Protein AF-A0A967Q2R5-F1 (afdb_monomer_lite)

Structure (mmCIF, N/CA/C/O backbone):
data_AF-A0A967Q2R5-F1
#
_entry.id   AF-A0A967Q2R5-F1
#
loop_
_atom_site.group_PDB
_atom_site.id
_atom_site.type_symbol
_atom_site.label_atom_id
_atom_site.label_alt_id
_atom_site.label_comp_id
_atom_site.label_asym_id
_atom_site.label_entity_id
_atom_site.label_seq_id
_atom_site.pdbx_PDB_ins_code
_atom_site.Cartn_x
_atom_site.Cartn_y
_atom_site.Cartn_z
_atom_site.occupancy
_atom_site.B_iso_or_equiv
_atom_site.auth_seq_id
_atom_site.auth_comp_id
_atom_site.auth_asym_id
_atom_site.auth_atom_id
_atom_site.pdbx_PDB_model_num
ATOM 1 N N . ILE A 1 1 ? -3.707 7.756 4.191 1.00 70.19 1 ILE A N 1
ATOM 2 C CA . ILE A 1 1 ? -5.194 7.898 4.222 1.00 70.19 1 ILE A CA 1
ATOM 3 C C . ILE A 1 1 ? -5.526 9.242 4.876 1.00 70.19 1 ILE A C 1
ATOM 5 O O . ILE A 1 1 ? -5.097 9.491 5.996 1.00 70.19 1 ILE A O 1
ATOM 9 N N . ARG A 1 2 ? -6.270 10.151 4.223 1.00 74.06 2 ARG A N 1
ATOM 10 C CA . ARG A 1 2 ? -6.529 11.491 4.801 1.00 74.06 2 ARG A CA 1
ATOM 11 C C . ARG A 1 2 ? -7.236 11.374 6.166 1.00 74.06 2 ARG A C 1
ATOM 13 O O . ARG A 1 2 ? -8.287 10.752 6.251 1.00 74.06 2 ARG A O 1
ATOM 20 N N . ARG A 1 3 ? -6.684 12.024 7.204 1.00 75.38 3 ARG A N 1
ATOM 21 C CA . ARG A 1 3 ? -7.178 12.004 8.604 1.00 75.38 3 ARG A CA 1
ATOM 22 C C . ARG A 1 3 ? -7.196 10.614 9.266 1.00 75.38 3 ARG A C 1
ATOM 24 O O . ARG A 1 3 ? -8.016 10.373 10.149 1.00 75.38 3 ARG A O 1
ATOM 31 N N . PHE A 1 4 ? -6.278 9.724 8.885 1.00 75.06 4 PHE A N 1
ATOM 32 C CA . PHE A 1 4 ? -6.160 8.388 9.477 1.00 75.06 4 PHE A CA 1
ATOM 33 C C . PHE A 1 4 ? -6.065 8.403 11.008 1.00 75.06 4 PHE A C 1
ATOM 35 O O . PHE A 1 4 ? -6.788 7.656 11.655 1.00 75.06 4 PHE A O 1
ATOM 42 N N . THR A 1 5 ? -5.255 9.292 11.589 1.00 75.25 5 THR A N 1
ATOM 43 C CA . THR A 1 5 ? -5.068 9.389 13.047 1.00 75.25 5 THR A CA 1
ATOM 44 C C . THR A 1 5 ? -6.395 9.577 13.785 1.00 75.25 5 THR A C 1
ATOM 46 O O . THR A 1 5 ? -6.730 8.795 14.666 1.00 75.25 5 THR A O 1
ATOM 49 N N . SER A 1 6 ? -7.219 10.535 13.350 1.00 77.81 6 SER A N 1
ATOM 50 C CA . SER A 1 6 ? -8.531 10.791 13.960 1.00 77.81 6 SER A CA 1
ATOM 51 C C . SER A 1 6 ? -9.539 9.656 13.746 1.00 77.81 6 SER A C 1
ATOM 53 O O . SER A 1 6 ? -10.489 9.522 14.514 1.00 77.81 6 SER A O 1
ATOM 55 N N . LEU A 1 7 ? -9.378 8.869 12.678 1.00 76.25 7 LEU A N 1
ATOM 56 C CA . LEU A 1 7 ? -10.208 7.696 12.409 1.00 76.25 7 LEU A CA 1
ATOM 57 C C . LEU A 1 7 ? -9.795 6.518 13.307 1.00 76.25 7 LEU A C 1
ATOM 59 O O . LEU A 1 7 ? -10.655 5.847 13.873 1.00 76.25 7 LEU A O 1
ATOM 63 N N . ALA A 1 8 ? -8.488 6.305 13.469 1.00 77.25 8 ALA A N 1
ATOM 64 C CA . ALA A 1 8 ? -7.914 5.248 14.292 1.00 77.25 8 ALA A CA 1
ATOM 65 C C . ALA A 1 8 ? -8.228 5.433 15.784 1.00 77.25 8 ALA A C 1
ATOM 67 O O . ALA A 1 8 ? -8.501 4.457 16.470 1.00 77.25 8 ALA A O 1
ATOM 68 N N . GLU A 1 9 ? -8.281 6.677 16.267 1.00 82.69 9 GLU A N 1
ATOM 69 C CA . GLU A 1 9 ? -8.657 7.006 17.652 1.00 82.69 9 GLU A CA 1
ATOM 70 C C . GLU A 1 9 ? -10.125 6.692 17.989 1.00 82.69 9 GLU A C 1
ATOM 72 O O . GLU A 1 9 ? -10.476 6.538 19.156 1.00 82.69 9 GLU A O 1
ATOM 77 N N . ARG A 1 10 ? -11.002 6.612 16.981 1.00 85.31 10 ARG A N 1
ATOM 78 C CA . ARG A 1 10 ? -12.451 6.408 17.164 1.00 85.31 10 ARG A CA 1
ATOM 79 C C . ARG A 1 10 ? -12.905 4.980 16.888 1.00 85.31 10 ARG A C 1
ATOM 81 O O . ARG A 1 10 ? -14.044 4.638 17.200 1.00 85.31 10 ARG A O 1
ATOM 88 N N . LEU A 1 11 ? -12.056 4.167 16.268 1.00 84.06 11 LEU A N 1
ATOM 89 C CA . LEU A 1 11 ? -12.380 2.804 15.873 1.00 84.06 11 LEU A CA 1
ATOM 90 C C . LEU A 1 11 ? -11.740 1.788 16.825 1.00 84.06 11 LEU A C 1
ATOM 92 O O . LEU A 1 11 ? -10.614 1.984 17.278 1.00 84.06 11 LEU A O 1
ATOM 96 N N . PRO A 1 12 ? -12.404 0.647 17.081 1.00 89.56 12 PRO A N 1
ATOM 97 C CA . PRO A 1 12 ? -11.756 -0.477 17.740 1.00 89.56 12 PRO A CA 1
ATOM 98 C C . PRO A 1 12 ? -10.501 -0.911 16.961 1.00 89.56 12 PRO A C 1
ATOM 100 O O . PRO A 1 12 ? -10.563 -0.973 15.729 1.00 89.56 12 PRO A O 1
ATOM 103 N N . PRO A 1 13 ? -9.401 -1.310 17.629 1.00 85.75 13 PRO A N 1
ATOM 104 C CA . PRO A 1 13 ? -8.142 -1.667 16.964 1.00 85.75 13 PRO A CA 1
ATOM 105 C C . PRO A 1 13 ? -8.305 -2.677 15.821 1.00 85.75 13 PRO A C 1
ATOM 107 O O . PRO A 1 13 ? -7.733 -2.510 14.747 1.00 85.75 13 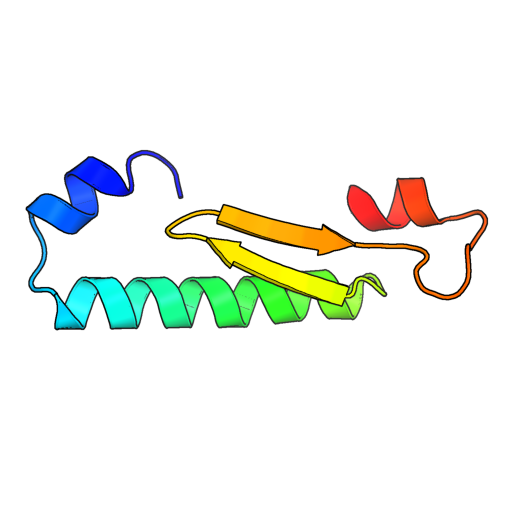PRO A O 1
ATOM 110 N N . LYS A 1 14 ? -9.170 -3.684 16.004 1.00 87.62 14 LYS A N 1
ATOM 111 C CA . LYS A 1 14 ? -9.478 -4.684 14.971 1.00 87.62 14 LYS A CA 1
ATOM 112 C C . LYS A 1 14 ? -10.037 -4.054 13.688 1.00 87.62 14 LYS A C 1
ATOM 114 O O . LYS A 1 14 ? -9.658 -4.455 12.595 1.00 87.62 14 LYS A O 1
ATOM 119 N N . LYS A 1 15 ? -10.906 -3.047 13.817 1.00 86.00 15 LYS A N 1
ATOM 120 C CA . LYS A 1 15 ? -11.509 -2.345 12.676 1.00 86.00 15 LYS A CA 1
ATOM 121 C C . LYS A 1 15 ? -10.504 -1.460 11.945 1.00 86.00 15 LYS A C 1
ATOM 123 O O . LYS A 1 15 ? -10.594 -1.332 10.730 1.00 86.00 15 LYS A O 1
ATOM 128 N N . VAL A 1 16 ? -9.534 -0.894 12.663 1.00 86.12 16 VAL A N 1
ATOM 129 C CA . VAL A 1 16 ? -8.425 -0.142 12.055 1.00 86.12 16 VAL A CA 1
ATOM 130 C C . VAL A 1 16 ? -7.541 -1.068 11.221 1.00 86.12 16 VAL A C 1
ATOM 132 O O . VAL A 1 16 ? -7.199 -0.726 10.094 1.00 86.12 16 VAL A O 1
ATOM 135 N N . VAL A 1 17 ? -7.221 -2.259 11.737 1.00 86.69 17 VAL A N 1
ATOM 136 C CA . VAL A 1 17 ? -6.422 -3.261 11.012 1.00 86.69 17 VAL A CA 1
ATOM 137 C C . VAL A 1 17 ? -7.156 -3.782 9.774 1.00 86.69 17 VAL A C 1
ATOM 139 O O . VAL A 1 17 ? -6.553 -3.855 8.710 1.00 86.69 17 VAL A O 1
ATOM 14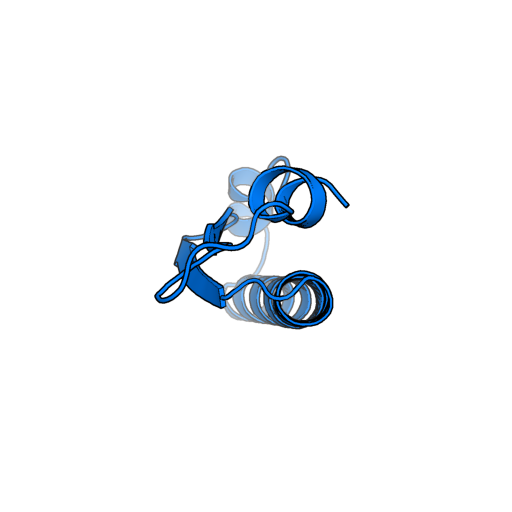2 N N . GLU A 1 18 ? -8.451 -4.095 9.882 1.00 88.94 18 GLU A N 1
ATOM 143 C CA . GLU A 1 18 ? -9.276 -4.501 8.730 1.00 88.94 18 GLU A CA 1
ATOM 144 C C . GLU A 1 18 ? -9.268 -3.425 7.631 1.00 88.94 18 GLU A C 1
ATOM 146 O O . GLU A 1 18 ? -8.991 -3.728 6.474 1.00 88.94 18 GLU A O 1
ATOM 151 N N . LEU A 1 19 ? -9.475 -2.156 8.001 1.00 86.44 19 LEU A N 1
ATOM 152 C CA . LEU A 1 19 ? -9.440 -1.037 7.058 1.00 86.44 19 LEU A CA 1
ATOM 153 C C . LEU A 1 19 ? -8.072 -0.877 6.380 1.00 86.44 19 LEU A C 1
ATOM 155 O O . LEU A 1 19 ? -8.005 -0.618 5.178 1.00 86.44 19 LEU A O 1
ATOM 159 N N . LEU A 1 20 ? -6.987 -0.989 7.151 1.00 85.19 20 LEU A N 1
ATOM 160 C CA . LEU A 1 20 ? -5.631 -0.891 6.619 1.00 85.19 20 LEU A CA 1
ATOM 161 C C 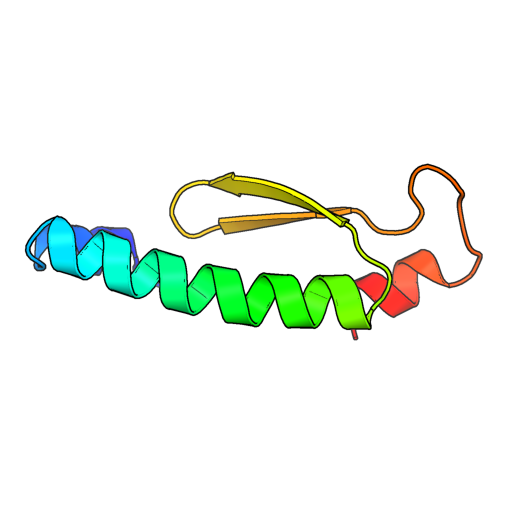. LEU A 1 20 ? -5.330 -2.027 5.647 1.00 85.19 20 LEU A C 1
ATOM 163 O O . LEU A 1 20 ? -4.804 -1.764 4.571 1.00 85.19 20 LEU A O 1
ATOM 167 N N . ASN A 1 21 ? -5.701 -3.260 5.989 1.00 88.12 21 ASN A N 1
ATOM 168 C CA . ASN A 1 21 ? -5.494 -4.411 5.117 1.00 88.12 21 ASN A CA 1
ATOM 169 C C . ASN A 1 21 ? -6.255 -4.257 3.797 1.00 88.12 21 ASN A C 1
ATOM 171 O O . ASN A 1 21 ? -5.650 -4.406 2.739 1.00 88.12 21 ASN A O 1
ATOM 175 N N . ASP A 1 22 ? -7.530 -3.859 3.842 1.00 89.06 22 ASP A N 1
ATOM 176 C CA . ASP A 1 22 ? -8.326 -3.611 2.633 1.00 89.06 22 ASP A CA 1
ATOM 177 C C . ASP A 1 22 ? -7.709 -2.516 1.749 1.00 89.06 22 ASP A C 1
ATOM 179 O O . ASP A 1 22 ? -7.684 -2.627 0.520 1.00 89.06 22 ASP A O 1
ATOM 183 N N . TYR A 1 23 ? -7.198 -1.446 2.367 1.00 86.81 23 TYR A N 1
ATOM 184 C CA . TYR A 1 23 ? -6.493 -0.381 1.658 1.00 86.81 23 TYR A CA 1
ATOM 185 C C . TYR A 1 23 ? -5.193 -0.890 1.025 1.00 86.81 23 TYR A C 1
ATOM 187 O O . TYR A 1 23 ? -4.958 -0.657 -0.162 1.00 86.81 23 TYR A O 1
ATOM 195 N N . PHE A 1 24 ? -4.366 -1.606 1.789 1.00 87.69 24 PHE A N 1
ATOM 196 C CA . PHE A 1 24 ? -3.090 -2.127 1.316 1.00 87.69 24 PHE A CA 1
ATOM 197 C C . PHE A 1 24 ? -3.266 -3.115 0.171 1.00 87.69 24 PHE A C 1
ATOM 199 O O . PHE A 1 24 ? -2.562 -2.980 -0.823 1.00 87.69 24 PHE A O 1
ATOM 206 N N . THR A 1 25 ? -4.234 -4.032 0.240 1.00 89.50 25 THR A N 1
ATOM 207 C CA . THR A 1 25 ? -4.520 -4.973 -0.852 1.00 89.50 25 THR A CA 1
ATOM 208 C C . THR A 1 25 ? -4.786 -4.239 -2.164 1.00 89.50 25 THR A C 1
ATOM 210 O O . THR A 1 25 ? -4.128 -4.512 -3.165 1.00 89.50 25 THR A O 1
ATOM 213 N N . ARG A 1 26 ? -5.675 -3.238 -2.153 1.00 90.12 26 ARG A N 1
ATOM 214 C CA . ARG A 1 26 ? -6.013 -2.471 -3.366 1.00 90.12 26 ARG A CA 1
ATOM 215 C C . ARG A 1 26 ? -4.830 -1.677 -3.904 1.00 90.12 26 ARG A C 1
ATOM 217 O O . ARG A 1 26 ? -4.649 -1.575 -5.111 1.00 90.12 26 ARG A O 1
ATOM 224 N N . MET A 1 27 ? -4.031 -1.091 -3.020 1.00 87.00 27 MET A N 1
ATOM 225 C CA . MET A 1 27 ? -2.881 -0.291 -3.433 1.00 87.00 27 MET A CA 1
ATOM 226 C C . MET A 1 27 ? -1.730 -1.153 -3.952 1.00 87.00 27 MET A C 1
ATOM 228 O O . MET A 1 27 ? -1.092 -0.767 -4.925 1.00 87.00 27 MET A O 1
ATOM 232 N N . ILE A 1 28 ? -1.484 -2.320 -3.348 1.00 88.81 28 ILE A N 1
ATOM 233 C CA . ILE A 1 28 ? -0.490 -3.287 -3.830 1.00 88.81 28 ILE A CA 1
ATOM 234 C C . ILE A 1 28 ? -0.849 -3.730 -5.249 1.00 88.81 28 ILE A C 1
ATOM 236 O O . ILE A 1 28 ? 0.031 -3.746 -6.104 1.00 88.81 28 ILE A O 1
ATOM 240 N N . GLU A 1 29 ? -2.125 -4.020 -5.522 1.00 90.50 29 GLU A N 1
ATOM 241 C CA . GLU A 1 29 ? -2.601 -4.371 -6.869 1.00 90.50 29 GLU A CA 1
ATOM 242 C C . GLU A 1 29 ? -2.354 -3.259 -7.897 1.00 90.50 29 GLU A C 1
ATOM 244 O O . GLU A 1 29 ? -1.987 -3.543 -9.035 1.00 90.50 29 GLU A O 1
ATOM 249 N N . VAL A 1 30 ? -2.541 -1.991 -7.516 1.00 88.88 30 VAL A N 1
ATOM 250 C CA . VAL A 1 30 ? -2.243 -0.851 -8.398 1.00 88.88 30 VAL A CA 1
ATOM 251 C C . VAL A 1 30 ? -0.743 -0.759 -8.655 1.00 88.88 30 VAL A C 1
ATOM 253 O O . VAL A 1 30 ? -0.328 -0.734 -9.807 1.00 88.88 30 VAL A O 1
ATOM 256 N N . VAL A 1 31 ? 0.075 -0.772 -7.600 1.00 87.69 31 VAL A N 1
ATOM 257 C CA . VAL A 1 31 ? 1.538 -0.668 -7.714 1.00 87.69 31 VAL A CA 1
ATOM 258 C C . VAL A 1 31 ? 2.097 -1.783 -8.600 1.00 87.69 31 VAL A C 1
ATOM 260 O O . VAL A 1 31 ? 2.844 -1.500 -9.530 1.00 87.69 31 VAL A O 1
ATOM 263 N N . THR A 1 32 ? 1.668 -3.030 -8.383 1.00 86.12 32 THR A N 1
ATOM 264 C CA . THR A 1 32 ? 2.110 -4.173 -9.203 1.00 86.12 32 THR A CA 1
ATOM 265 C C . THR A 1 32 ? 1.607 -4.122 -10.642 1.00 86.12 32 THR A C 1
ATOM 267 O O . THR A 1 32 ? 2.320 -4.564 -11.537 1.00 86.12 32 THR A O 1
ATOM 270 N N . ARG A 1 33 ? 0.420 -3.561 -10.912 1.00 88.44 33 ARG A N 1
ATOM 271 C CA . ARG A 1 33 ? -0.069 -3.359 -12.290 1.00 88.44 33 ARG A CA 1
ATOM 272 C C . ARG A 1 33 ? 0.788 -2.371 -13.084 1.00 88.44 33 ARG A C 1
ATOM 274 O O . ARG A 1 33 ? 0.791 -2.433 -14.310 1.00 88.44 33 ARG A O 1
ATOM 281 N N . HIS A 1 34 ? 1.475 -1.466 -12.396 1.00 85.38 34 HIS A N 1
ATOM 282 C CA . HIS A 1 34 ? 2.342 -0.458 -12.997 1.00 85.38 34 HIS A CA 1
ATOM 283 C C . HIS A 1 34 ? 3.831 -0.813 -12.865 1.00 85.38 34 HIS A C 1
ATOM 285 O O . HIS A 1 34 ? 4.659 0.085 -12.892 1.00 85.38 34 HIS A O 1
ATOM 291 N N . ASP A 1 35 ? 4.167 -2.100 -12.714 1.00 84.50 35 ASP A N 1
ATOM 292 C CA . ASP A 1 35 ? 5.545 -2.612 -12.585 1.00 84.50 35 ASP A CA 1
ATOM 293 C C . ASP A 1 35 ? 6.331 -2.035 -11.391 1.00 84.50 35 ASP A C 1
ATOM 295 O O . ASP A 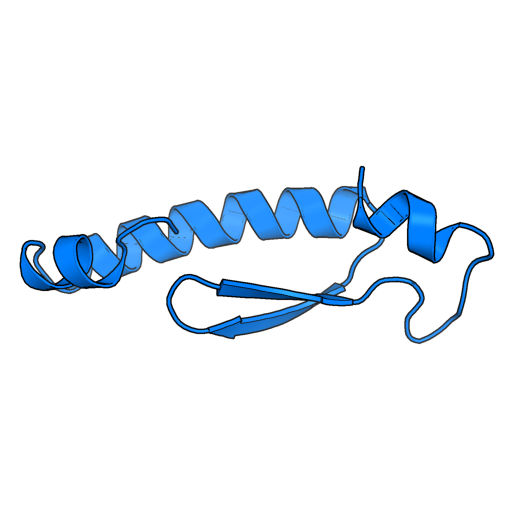1 35 ? 7.561 -2.079 -11.331 1.00 84.50 35 ASP A O 1
ATOM 299 N N . GLY A 1 36 ? 5.613 -1.523 -10.392 1.00 84.19 36 GLY A N 1
ATOM 300 C CA . GLY A 1 36 ? 6.185 -1.097 -9.128 1.00 84.19 36 GLY A CA 1
ATOM 301 C C . GLY A 1 36 ? 6.282 -2.237 -8.120 1.00 84.19 36 GLY A C 1
ATOM 302 O O . GLY A 1 36 ? 5.534 -3.217 -8.144 1.00 84.19 36 GLY A O 1
ATOM 303 N N . VAL A 1 37 ? 7.172 -2.058 -7.152 1.00 85.56 37 VAL A N 1
ATOM 304 C CA . VAL A 1 37 ? 7.367 -2.941 -6.003 1.00 85.56 37 VAL A CA 1
ATOM 305 C C . VAL A 1 37 ? 7.029 -2.172 -4.734 1.00 85.56 37 VAL A C 1
ATOM 307 O O . VAL A 1 37 ? 7.530 -1.072 -4.505 1.00 85.56 37 VAL A O 1
ATOM 310 N N . VAL A 1 38 ? 6.186 -2.748 -3.878 1.00 86.12 38 VAL A N 1
ATOM 311 C CA . VAL A 1 38 ? 5.936 -2.185 -2.546 1.00 86.12 38 VAL A CA 1
ATOM 312 C C . VAL A 1 38 ? 7.101 -2.543 -1.628 1.00 86.12 38 VAL A C 1
ATOM 314 O O . VAL A 1 38 ? 7.320 -3.716 -1.341 1.00 86.12 38 VAL A O 1
ATOM 317 N N . ASP A 1 39 ? 7.827 -1.531 -1.154 1.00 84.31 39 ASP A N 1
ATOM 318 C CA . ASP A 1 39 ? 8.940 -1.708 -0.212 1.00 84.31 39 ASP A CA 1
ATOM 319 C C . ASP A 1 39 ? 8.437 -1.715 1.237 1.00 84.31 39 ASP A C 1
ATOM 321 O O . ASP A 1 39 ? 8.822 -2.564 2.041 1.00 84.31 39 ASP A O 1
ATOM 325 N N . LYS A 1 40 ? 7.552 -0.767 1.591 1.00 82.88 40 LYS A N 1
ATOM 326 C CA . LYS A 1 40 ? 7.107 -0.561 2.981 1.00 82.88 40 LYS A CA 1
ATOM 327 C C . LYS A 1 40 ? 5.643 -0.166 3.102 1.00 82.88 40 LYS A C 1
ATOM 329 O O . LYS A 1 40 ? 5.123 0.636 2.328 1.00 82.88 40 LYS A O 1
ATOM 334 N N . LEU A 1 41 ? 5.030 -0.662 4.175 1.00 83.38 41 LEU A N 1
ATOM 335 C CA . LEU A 1 41 ? 3.722 -0.249 4.678 1.00 83.38 41 LEU A CA 1
ATOM 336 C C . LEU A 1 41 ? 3.932 0.490 6.005 1.00 83.38 41 LEU A C 1
ATOM 338 O O . LEU A 1 41 ? 4.499 -0.068 6.944 1.00 83.38 41 LEU A O 1
ATOM 342 N N . MET A 1 42 ? 3.516 1.754 6.085 1.00 81.69 42 MET A N 1
ATOM 343 C CA . MET A 1 42 ? 3.782 2.626 7.233 1.00 81.69 42 MET A CA 1
ATOM 344 C C . MET A 1 42 ? 2.510 3.348 7.662 1.00 81.69 42 MET A C 1
ATOM 346 O O . MET A 1 42 ? 2.205 4.430 7.165 1.00 81.69 42 MET A O 1
ATOM 350 N N . GLY A 1 43 ? 1.773 2.755 8.603 1.00 76.50 43 GLY A N 1
ATOM 351 C CA . GLY A 1 43 ? 0.528 3.333 9.108 1.00 76.50 43 GLY A CA 1
ATOM 352 C C . GLY A 1 43 ? -0.477 3.528 7.979 1.00 76.50 43 GLY A C 1
ATOM 353 O O . GLY A 1 43 ? -1.060 2.568 7.498 1.00 76.50 43 GLY A O 1
ATOM 354 N N . ASP A 1 44 ? -0.662 4.768 7.541 1.00 75.56 44 ASP A N 1
ATOM 355 C CA . ASP A 1 44 ? -1.593 5.147 6.482 1.00 75.56 44 ASP A CA 1
ATOM 356 C C . ASP A 1 44 ? -0.928 5.444 5.128 1.00 75.56 44 ASP A C 1
ATOM 358 O O . ASP A 1 44 ? -1.595 5.942 4.213 1.00 75.56 44 ASP A O 1
ATOM 362 N N . SER A 1 45 ? 0.371 5.164 5.028 1.00 80.19 45 SER A N 1
ATOM 363 C CA . SER A 1 45 ? 1.234 5.437 3.883 1.00 80.19 45 SER A CA 1
ATOM 364 C C . SER A 1 45 ? 1.827 4.146 3.316 1.00 80.19 45 SER A C 1
ATOM 366 O O . SER A 1 45 ? 2.058 3.172 4.036 1.00 80.19 45 SER A O 1
ATOM 368 N N . ILE A 1 46 ? 2.088 4.151 2.010 1.00 85.44 46 ILE A N 1
ATOM 369 C CA . ILE A 1 46 ? 2.713 3.048 1.275 1.00 85.44 46 ILE A CA 1
ATOM 370 C C . ILE A 1 46 ? 3.896 3.622 0.513 1.00 85.44 46 ILE A C 1
ATOM 372 O O . ILE A 1 46 ? 3.765 4.666 -0.125 1.00 8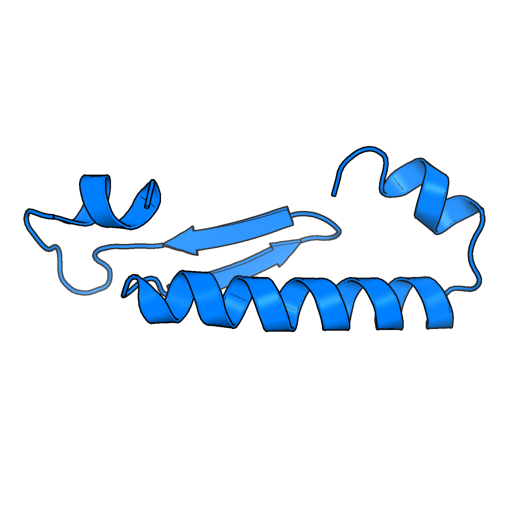5.44 46 ILE A O 1
ATOM 376 N N . MET A 1 47 ? 5.033 2.936 0.574 1.00 86.56 47 MET A N 1
ATOM 377 C CA . MET A 1 47 ? 6.192 3.253 -0.246 1.00 86.56 47 MET A CA 1
ATOM 378 C C . MET A 1 47 ? 6.290 2.243 -1.382 1.00 86.56 47 MET A C 1
ATOM 380 O O . MET A 1 47 ? 6.489 1.051 -1.145 1.00 86.56 47 MET A O 1
ATOM 384 N N . ALA A 1 48 ? 6.138 2.744 -2.603 1.00 86.50 48 ALA A N 1
ATOM 385 C CA . ALA A 1 48 ? 6.326 1.994 -3.831 1.00 86.50 48 ALA A CA 1
ATOM 386 C C . ALA A 1 48 ? 7.584 2.492 -4.540 1.00 86.50 48 ALA A C 1
ATOM 388 O O . ALA A 1 48 ? 7.839 3.696 -4.593 1.00 86.50 48 ALA A O 1
ATOM 389 N N . LEU A 1 49 ? 8.361 1.557 -5.064 1.00 84.12 49 LEU A N 1
ATOM 390 C CA . LEU A 1 49 ? 9.543 1.810 -5.868 1.00 84.12 49 LEU A CA 1
ATOM 391 C C . LEU A 1 49 ? 9.266 1.316 -7.287 1.00 84.12 49 LEU A C 1
ATOM 393 O O . LEU A 1 49 ? 8.691 0.248 -7.463 1.00 84.12 49 LEU A O 1
ATOM 397 N N . PHE A 1 50 ? 9.686 2.079 -8.284 1.00 82.31 50 PHE A N 1
ATOM 398 C CA . PHE A 1 50 ? 9.574 1.740 -9.704 1.00 82.31 50 PHE A CA 1
ATOM 399 C C . PHE A 1 50 ? 10.986 1.785 -10.301 1.00 82.31 50 PHE A C 1
ATOM 401 O O . PHE A 1 50 ? 11.816 2.555 -9.808 1.00 82.31 50 PHE A O 1
ATOM 408 N N . GLY A 1 51 ? 11.288 0.938 -11.289 1.00 76.56 51 GLY A N 1
ATOM 409 C CA . GLY A 1 51 ? 12.631 0.884 -11.889 1.00 76.56 51 GLY A CA 1
ATOM 410 C C . GLY A 1 51 ? 13.699 0.177 -11.056 1.00 76.56 51 GLY A C 1
ATOM 411 O O . GLY A 1 51 ? 14.895 0.427 -11.215 1.00 76.56 51 GLY A O 1
ATOM 412 N N . VAL A 1 52 ? 13.293 -0.681 -10.116 1.00 74.62 52 VAL A N 1
ATOM 413 C CA . VAL A 1 52 ? 14.211 -1.462 -9.273 1.00 74.62 52 VAL A CA 1
ATOM 414 C C . VAL A 1 52 ? 13.947 -2.963 -9.387 1.00 74.62 52 VAL A C 1
ATOM 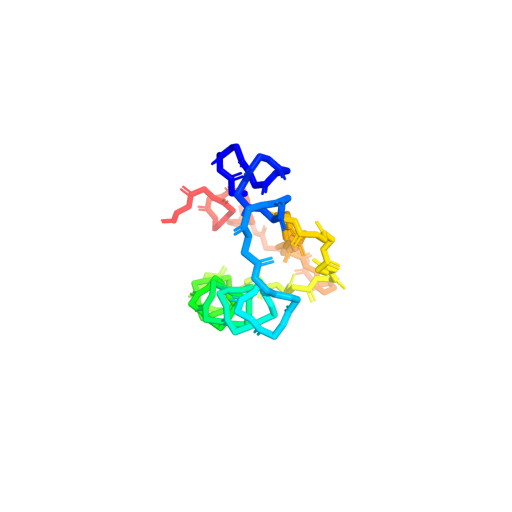416 O O . VAL A 1 52 ? 12.792 -3.379 -9.414 1.00 74.62 52 VAL A O 1
ATOM 419 N N . PRO A 1 53 ? 15.005 -3.801 -9.402 1.00 65.44 53 PRO A N 1
ATOM 420 C CA . PRO A 1 53 ? 16.428 -3.435 -9.392 1.00 65.44 53 PRO A CA 1
ATOM 421 C C . PRO A 1 53 ? 16.957 -2.990 -10.770 1.00 65.44 53 PRO A C 1
ATOM 423 O O . PRO A 1 53 ? 18.118 -2.598 -10.873 1.00 65.44 53 PRO A O 1
ATOM 426 N N . PHE A 1 54 ? 16.128 -3.065 -11.814 1.00 71.94 54 PHE A N 1
ATOM 427 C CA . PHE A 1 54 ? 16.492 -2.730 -13.186 1.00 71.94 54 PHE A CA 1
ATOM 428 C C . PHE A 1 54 ? 15.762 -1.451 -13.622 1.00 71.94 54 PHE A C 1
ATOM 430 O O . PHE A 1 54 ? 14.533 -1.472 -13.656 1.00 71.94 54 PHE A O 1
ATOM 437 N N . PRO A 1 55 ? 16.487 -0.367 -13.950 1.00 68.88 55 PRO A N 1
ATOM 438 C CA . PRO A 1 55 ? 15.881 0.878 -14.420 1.00 68.88 55 PRO A CA 1
ATOM 439 C C . PRO A 1 55 ? 15.211 0.700 -15.786 1.00 68.88 55 PRO A C 1
ATOM 441 O O . PRO A 1 55 ? 15.805 0.092 -16.681 1.00 68.88 55 PRO A O 1
ATOM 444 N N . ASP A 1 56 ? 14.033 1.292 -15.973 1.00 71.75 56 ASP A N 1
ATOM 445 C CA . ASP A 1 56 ? 13.357 1.427 -17.267 1.00 71.75 56 ASP A CA 1
ATOM 446 C C . ASP A 1 56 ? 13.267 2.914 -17.651 1.00 71.75 56 ASP A C 1
ATOM 448 O O . ASP A 1 56 ? 13.167 3.818 -16.820 1.00 71.75 56 ASP A O 1
ATOM 452 N N . VAL A 1 57 ? 13.281 3.217 -18.949 1.00 76.62 57 VAL A N 1
ATOM 453 C CA . VAL A 1 57 ? 13.132 4.604 -19.423 1.00 76.62 57 VAL A CA 1
ATOM 454 C C . VAL A 1 57 ? 11.767 5.207 -19.042 1.00 76.62 57 VAL A C 1
ATOM 456 O O . VAL A 1 57 ? 11.600 6.427 -19.049 1.00 76.62 57 VAL A O 1
ATOM 459 N N . ASN A 1 58 ? 10.791 4.362 -18.697 1.00 77.19 58 ASN A N 1
ATOM 460 C CA . ASN A 1 58 ? 9.423 4.737 -18.357 1.00 77.19 58 ASN A CA 1
ATOM 461 C C . ASN A 1 58 ? 9.132 4.801 -16.849 1.00 77.19 58 ASN A C 1
ATOM 463 O O . ASN A 1 58 ? 7.985 5.079 -16.493 1.00 77.19 58 ASN A O 1
ATOM 467 N N . ASP A 1 59 ? 10.118 4.617 -15.966 1.00 65.69 59 ASP A N 1
ATOM 468 C CA . ASP A 1 59 ? 9.912 4.554 -14.505 1.00 65.69 59 ASP A CA 1
ATOM 469 C C . ASP A 1 59 ? 9.132 5.764 -13.956 1.00 65.69 59 ASP A C 1
ATOM 471 O O . ASP A 1 59 ? 8.189 5.634 -13.170 1.00 65.69 59 ASP A O 1
ATOM 475 N N . ALA A 1 60 ? 9.467 6.966 -14.439 1.00 73.88 60 ALA A N 1
ATOM 476 C CA . ALA A 1 60 ? 8.776 8.197 -14.060 1.00 73.88 60 ALA A CA 1
ATOM 477 C C . ALA A 1 60 ? 7.296 8.182 -14.477 1.00 73.88 60 ALA A C 1
ATOM 479 O O . ALA A 1 60 ? 6.432 8.591 -13.703 1.00 73.88 60 ALA A O 1
ATOM 480 N N . MET A 1 61 ? 6.997 7.674 -15.677 1.00 74.88 61 MET A N 1
ATOM 481 C CA . MET A 1 61 ? 5.631 7.559 -16.196 1.00 74.88 61 MET A CA 1
ATOM 482 C C . MET A 1 61 ? 4.822 6.492 -15.463 1.00 74.88 61 MET A C 1
ATOM 484 O O . MET A 1 61 ? 3.621 6.675 -15.281 1.00 74.88 61 MET A O 1
ATOM 488 N N . GLN A 1 62 ? 5.452 5.394 -15.048 1.00 72.62 62 GLN A N 1
ATOM 489 C CA . GLN A 1 62 ? 4.792 4.325 -14.302 1.00 72.62 62 GLN A CA 1
ATOM 490 C C . GLN A 1 62 ? 4.448 4.737 -12.864 1.00 72.62 62 GLN A C 1
ATOM 492 O O . GLN A 1 62 ? 3.407 4.338 -12.355 1.00 72.62 62 GLN A O 1
ATOM 497 N N . SER A 1 63 ? 5.244 5.619 -12.248 1.00 68.88 63 SER A N 1
ATOM 498 C CA . SER A 1 63 ? 5.012 6.097 -10.874 1.00 68.88 63 SER A CA 1
ATOM 499 C C . SER A 1 63 ? 3.804 7.033 -10.688 1.00 68.88 63 SER A C 1
ATOM 501 O O . SER A 1 63 ? 3.346 7.228 -9.562 1.00 68.88 63 SER A O 1
ATOM 503 N N . VAL A 1 64 ? 3.296 7.633 -11.772 1.00 76.88 64 VAL A N 1
ATOM 504 C CA . VAL A 1 64 ? 2.210 8.638 -11.740 1.00 76.88 64 VAL A CA 1
ATOM 505 C C . VAL A 1 64 ? 0.920 8.179 -12.426 1.00 76.88 64 VAL A C 1
ATOM 507 O O . VAL A 1 64 ? -0.036 8.955 -12.487 1.00 76.88 64 VAL A O 1
ATOM 510 N N . ARG A 1 65 ? 0.905 6.965 -12.985 1.00 64.75 65 ARG A N 1
ATOM 511 C CA . ARG A 1 65 ? -0.219 6.409 -13.750 1.00 64.75 65 ARG A CA 1
ATOM 512 C C . ARG A 1 65 ? -1.191 5.641 -12.865 1.00 64.75 65 ARG A C 1
ATOM 514 O O . ARG A 1 65 ? -2.395 5.692 -13.204 1.00 64.75 65 ARG A O 1
#

pLDDT: mean 81.23, std 6.93, range [64.75, 90.5]

Secondary structure (DSSP, 8-state):
-TTHHHHHTTS-HHHHHHHHHHHHHHHHHHHHHTT-EEEEEETTEEEEE-S-SS--TTHHHHTT-

Radius of gyration: 14.19 Å; chains: 1; bounding box: 29×17×37 Å

Sequence (65 aa):
IRRFTSLAERLPPKKVVELLNDYFTRMIEVVTRHDGVVDKLMGDSIMALFGVPFPDVNDAMQSVR

Foldseek 3Di:
DPPLVVVCVPDDVVVLVVVLVVVCVVVCVLQVVLQWDFPDDDRNDTDIAFCPPHRDPCRVVSVVD